Protein AF-A0A946GRM5-F1 (afdb_monomer)

Solvent-accessible surface area (backbone atoms only — not comparable to full-atom values): 4244 Å² total; per-residue (Å²): 133,87,78,87,83,82,76,79,79,76,73,79,73,50,66,67,58,56,51,50,53,49,51,54,51,52,48,53,50,51,52,51,50,50,50,50,53,51,60,70,63,56,48,73,69,60,39,45,75,71,69,45,53,70,67,58,55,56,55,57,64,68,38,78,90,75,112

Secondary structure (DSSP, 8-state):
--------------HHHHHHHHHHHHHHHHHHHHHHHHHHH--HHHHHHTT--HHHHHHHHTSGGG-

Mean predicted aligned error: 13.37 Å

pLDDT: mean 75.03, std 12.91, range [39.06, 94.12]

Radius of gyration: 24.21 Å; Cα contacts (8 Å, |Δi|>4): 10; chains: 1; bounding box: 38×48×60 Å

Nearest PDB structures (foldseek):
  1etq-assembly1_A  TM=3.620E-01  e=7.171E+00  Escherichia coli

Sequence (67 aa):
MSTLILQQKWDGLSFKQVLSSAATTIQLWMDRQHQRKQLAKLEASQLVDMGLNVNQVSQEIKKPFWK

Foldseek 3Di:
DDDDDPPVPPPDPPVVVVVVVVVVVVVVVVVVVVVVVVVVPCDPVNCVVVVHDPVVVVVVCPDPVND

Structure (mmCIF, N/CA/C/O backbone):
data_AF-A0A946GRM5-F1
#
_entry.id   AF-A0A946GRM5-F1
#
loop_
_atom_site.group_PDB
_ato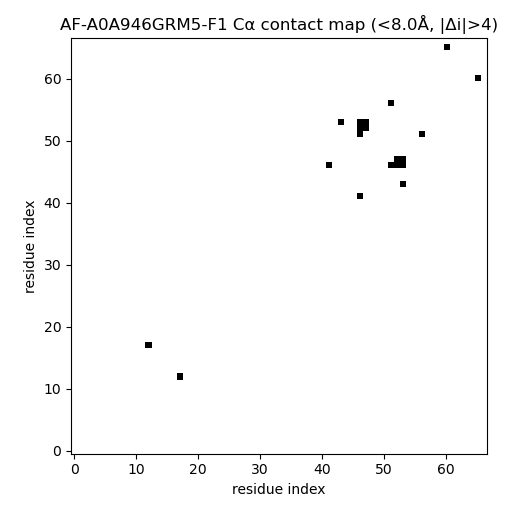m_site.id
_atom_site.type_symbol
_atom_site.label_atom_id
_atom_site.label_alt_id
_atom_site.label_comp_id
_atom_site.label_asym_id
_atom_site.label_entity_id
_atom_site.label_seq_id
_atom_site.pdbx_PDB_ins_code
_atom_site.Cartn_x
_atom_site.Cartn_y
_atom_site.Cartn_z
_atom_site.occupancy
_atom_site.B_iso_or_equiv
_atom_site.auth_seq_id
_atom_site.auth_comp_id
_atom_site.auth_asym_id
_atom_site.auth_atom_id
_atom_site.pdbx_PDB_model_num
ATOM 1 N N . MET A 1 1 ? 28.986 36.632 -38.205 1.00 39.06 1 MET A N 1
ATOM 2 C CA . MET A 1 1 ? 28.949 36.932 -36.761 1.00 39.06 1 MET A CA 1
ATOM 3 C C . MET A 1 1 ? 28.019 35.931 -36.104 1.00 39.06 1 MET A C 1
ATOM 5 O O . MET A 1 1 ? 26.888 35.803 -36.546 1.00 39.06 1 MET A O 1
ATOM 9 N N . SER A 1 2 ? 28.594 35.171 -35.172 1.00 45.03 2 SER A N 1
ATOM 10 C CA . SER A 1 2 ? 28.036 34.265 -34.158 1.00 45.03 2 SER A CA 1
ATOM 11 C C . SER A 1 2 ? 26.528 34.415 -33.900 1.00 45.03 2 SER A C 1
ATOM 13 O O . SER A 1 2 ? 26.059 35.531 -33.736 1.00 45.03 2 SER A O 1
ATOM 15 N N . THR A 1 3 ? 25.723 33.359 -33.815 1.00 50.03 3 THR A N 1
ATOM 16 C CA . THR A 1 3 ? 25.955 32.149 -33.017 1.00 50.03 3 THR A CA 1
ATOM 17 C C . THR A 1 3 ? 25.237 30.931 -33.610 1.00 50.03 3 THR A C 1
ATOM 19 O O . THR A 1 3 ? 24.013 30.847 -33.658 1.00 50.03 3 THR A O 1
ATOM 22 N N . LEU A 1 4 ? 26.032 29.929 -33.989 1.00 61.81 4 LEU A N 1
ATOM 23 C CA . LEU A 1 4 ? 25.648 28.534 -33.793 1.00 61.81 4 LEU A CA 1
ATOM 24 C C . LEU A 1 4 ? 25.454 28.288 -32.286 1.00 61.81 4 LEU A C 1
ATOM 26 O O . LEU A 1 4 ? 26.044 29.001 -31.477 1.00 61.81 4 LEU A O 1
ATOM 30 N N . ILE A 1 5 ? 24.725 27.221 -31.957 1.00 56.81 5 ILE A N 1
ATOM 31 C CA . ILE A 1 5 ? 24.518 26.597 -30.634 1.00 56.81 5 ILE A CA 1
ATOM 32 C C . ILE A 1 5 ? 23.085 26.777 -30.122 1.00 56.81 5 ILE A C 1
ATOM 34 O O . ILE A 1 5 ? 22.784 27.533 -29.206 1.00 56.81 5 ILE A O 1
ATOM 38 N N . LEU A 1 6 ? 22.206 25.937 -30.656 1.00 50.41 6 LEU A N 1
ATOM 39 C CA . LEU A 1 6 ? 21.294 25.192 -29.799 1.00 50.41 6 LEU A CA 1
ATOM 40 C C . LEU A 1 6 ? 21.506 23.720 -30.136 1.00 50.41 6 LEU A C 1
ATOM 42 O O . LEU A 1 6 ? 20.741 23.073 -30.844 1.00 50.41 6 LEU A O 1
ATOM 46 N N . GLN A 1 7 ? 22.660 23.229 -29.6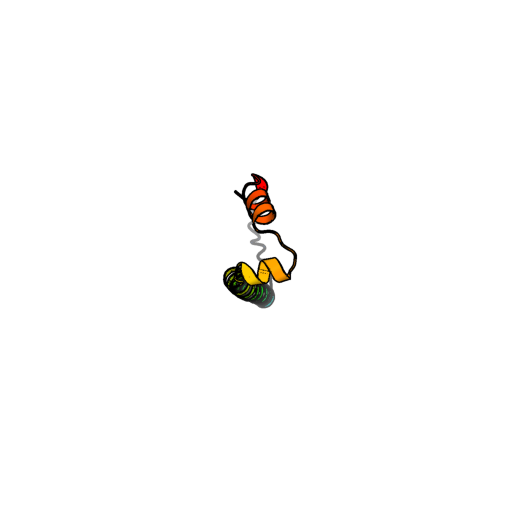83 1.00 57.09 7 GLN A N 1
ATOM 47 C CA . GLN A 1 7 ? 22.961 21.811 -29.594 1.00 57.09 7 GLN A CA 1
ATOM 48 C C . GLN A 1 7 ? 21.962 21.225 -28.595 1.00 57.09 7 GLN A C 1
ATOM 50 O O . GLN A 1 7 ? 22.179 21.232 -27.384 1.00 57.09 7 GLN A O 1
ATOM 55 N N . GLN A 1 8 ? 20.809 20.809 -29.111 1.00 59.47 8 GLN A N 1
ATOM 56 C CA . GLN A 1 8 ? 19.764 20.163 -28.342 1.00 59.47 8 GLN A CA 1
ATOM 57 C C . GLN A 1 8 ? 20.264 18.764 -27.991 1.00 59.47 8 GLN A C 1
ATOM 59 O O . GLN A 1 8 ? 20.118 17.797 -28.736 1.00 59.47 8 GLN A O 1
ATOM 64 N N . LYS A 1 9 ? 20.969 18.711 -26.866 1.00 58.19 9 LYS A N 1
ATOM 65 C CA . LYS A 1 9 ? 21.605 17.534 -26.301 1.00 58.19 9 LYS A CA 1
ATOM 66 C C . LYS A 1 9 ? 20.530 16.627 -25.694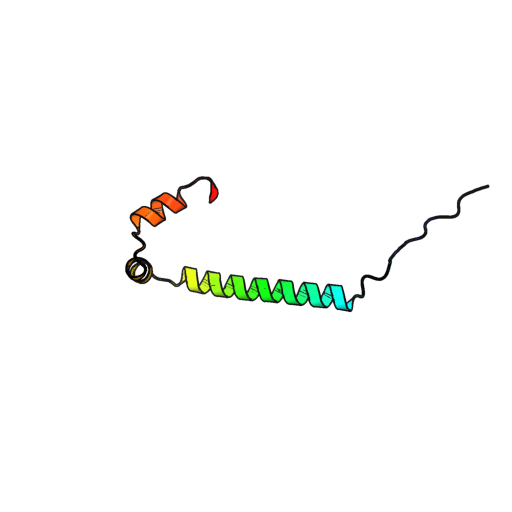 1.00 58.19 9 LYS A C 1
ATOM 68 O O . LYS A 1 9 ? 20.405 16.520 -24.479 1.00 58.19 9 LYS A O 1
ATO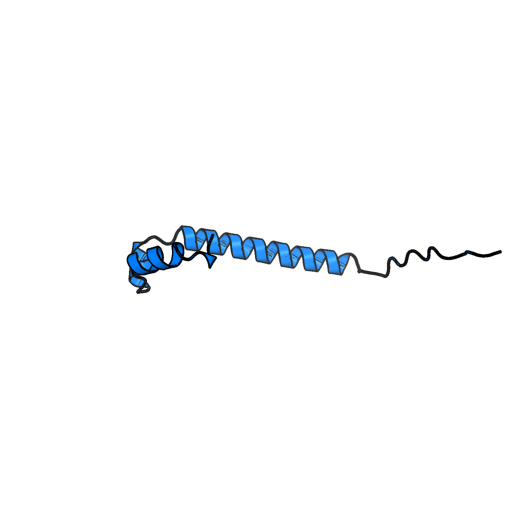M 73 N N . TRP A 1 10 ? 19.716 15.995 -26.537 1.00 59.00 10 TRP A N 1
ATOM 74 C CA . TRP A 1 10 ? 18.918 14.840 -26.124 1.00 59.00 10 TRP A CA 1
ATOM 75 C C . TRP A 1 10 ? 19.823 13.614 -26.132 1.00 59.00 10 TRP A C 1
ATOM 77 O O . TRP A 1 10 ? 19.694 12.717 -26.964 1.00 59.00 10 TRP A O 1
ATOM 87 N N . ASP A 1 11 ? 20.793 13.609 -25.222 1.00 63.81 11 ASP A N 1
ATOM 88 C CA . ASP A 1 11 ? 21.606 12.429 -24.986 1.00 63.81 11 ASP A CA 1
ATOM 89 C C . ASP A 1 11 ? 20.698 11.342 -24.410 1.00 63.81 11 ASP A C 1
ATOM 91 O O . ASP A 1 11 ? 20.347 11.354 -23.234 1.00 63.81 11 ASP A O 1
ATOM 95 N N . GLY A 1 12 ? 20.285 10.416 -25.271 1.00 63.47 12 GLY A N 1
ATOM 96 C CA . GLY A 1 12 ? 20.460 8.987 -25.029 1.00 63.47 12 GLY A CA 1
ATOM 97 C C . GLY A 1 12 ? 19.983 8.409 -23.696 1.00 63.47 12 GLY A C 1
ATOM 98 O O . GLY A 1 12 ? 20.556 7.415 -23.257 1.00 63.47 12 GLY A O 1
ATOM 99 N N . LEU A 1 13 ? 18.932 8.937 -23.065 1.00 60.19 13 LEU A N 1
ATOM 100 C CA . LEU A 1 13 ? 18.165 8.150 -22.101 1.00 60.19 13 LEU A CA 1
ATOM 101 C C . LEU A 1 13 ? 17.431 7.089 -22.912 1.00 60.19 13 LEU A C 1
ATOM 103 O O . LEU A 1 13 ? 16.363 7.339 -23.470 1.00 60.19 13 LEU A O 1
ATOM 107 N N . SER A 1 14 ? 18.069 5.926 -23.056 1.00 65.50 14 SER A N 1
ATOM 108 C CA . SER A 1 14 ? 17.524 4.782 -23.776 1.00 65.50 14 SER A CA 1
ATOM 109 C C . SER A 1 14 ? 16.088 4.583 -23.309 1.00 65.50 14 SER A C 1
ATOM 111 O O . SER A 1 14 ? 15.849 4.280 -22.143 1.00 65.50 14 SER A O 1
ATOM 113 N N . PHE A 1 15 ? 15.121 4.792 -24.202 1.00 71.94 15 PHE A N 1
ATOM 114 C CA . PHE A 1 15 ? 13.689 4.727 -23.891 1.00 71.94 15 PHE A CA 1
ATOM 115 C C . PHE A 1 15 ? 13.321 3.433 -23.143 1.00 71.94 15 PHE A C 1
ATOM 117 O O . PHE A 1 15 ? 12.458 3.423 -22.269 1.00 71.94 15 PHE A O 1
ATOM 124 N N . LYS A 1 16 ? 14.069 2.355 -23.415 1.00 73.50 16 LYS A N 1
ATOM 125 C CA . LYS A 1 16 ? 13.988 1.070 -22.714 1.00 73.50 16 LYS A CA 1
ATOM 126 C C . LYS A 1 16 ? 14.289 1.174 -21.213 1.00 73.50 16 LYS A C 1
ATOM 128 O O . LYS A 1 16 ? 13.593 0.541 -20.432 1.00 73.50 16 LYS A O 1
ATOM 133 N N . GLN A 1 17 ? 15.285 1.963 -20.811 1.00 77.81 17 GLN A N 1
ATOM 134 C CA . GLN A 1 17 ? 15.676 2.173 -19.410 1.00 77.81 17 GLN A CA 1
ATOM 135 C C . GLN A 1 17 ? 14.646 3.008 -18.645 1.00 77.81 17 GLN A C 1
ATOM 137 O O . GLN A 1 17 ? 14.344 2.722 -17.486 1.00 77.81 17 GLN A O 1
ATOM 142 N N . VAL A 1 18 ? 14.080 4.030 -19.291 1.00 81.75 18 VAL A N 1
ATOM 143 C CA . VAL A 1 18 ? 13.003 4.834 -18.695 1.00 81.75 18 VAL A CA 1
ATOM 144 C C . VAL A 1 18 ? 11.750 3.979 -18.531 1.00 81.75 18 VAL A C 1
ATOM 146 O O . VAL A 1 18 ? 11.156 3.964 -17.457 1.00 81.75 18 VAL A O 1
ATOM 149 N N . LEU A 1 19 ? 11.397 3.195 -19.553 1.00 82.94 19 LEU A N 1
ATOM 150 C CA .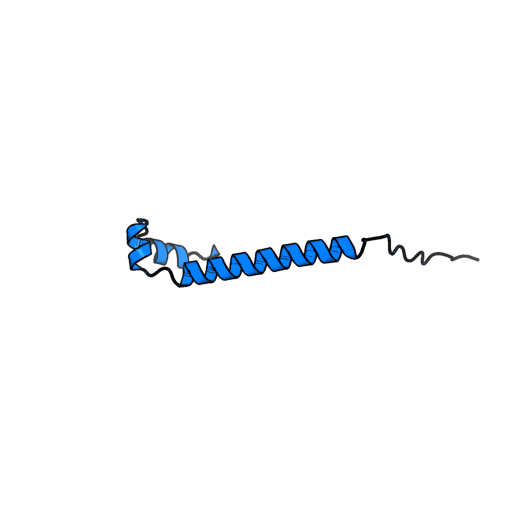 LEU A 1 19 ? 10.255 2.289 -19.503 1.00 82.94 19 LEU A CA 1
ATOM 151 C C . LEU A 1 19 ? 10.435 1.188 -18.449 1.00 82.94 19 LEU A C 1
ATOM 153 O O . LEU A 1 19 ? 9.504 0.919 -17.695 1.00 82.94 19 LEU A O 1
ATOM 157 N N . SER A 1 20 ? 11.625 0.586 -18.343 1.00 81.38 20 SER A N 1
ATOM 158 C CA . SER A 1 20 ? 11.898 -0.426 -17.317 1.00 81.38 20 SER A CA 1
ATOM 159 C C . SER A 1 20 ? 11.829 0.163 -15.910 1.00 81.38 20 SER A C 1
ATOM 161 O O . SER A 1 20 ? 11.263 -0.458 -15.018 1.00 81.38 20 SER A O 1
ATOM 163 N N . SER A 1 21 ? 12.347 1.377 -15.712 1.00 84.19 21 SER A N 1
ATOM 164 C CA . SER A 1 21 ? 12.294 2.068 -14.415 1.00 84.19 21 SER A CA 1
ATOM 165 C C . SER A 1 21 ? 10.870 2.500 -14.046 1.00 84.19 21 SER A C 1
ATOM 167 O O . SER A 1 21 ? 10.472 2.456 -12.882 1.00 84.19 21 SER A O 1
ATOM 169 N N . ALA A 1 22 ? 10.066 2.891 -15.035 1.00 86.25 22 ALA A N 1
ATOM 170 C CA . ALA A 1 22 ? 8.649 3.165 -14.832 1.00 86.25 22 ALA A CA 1
ATOM 171 C C . ALA A 1 22 ? 7.888 1.884 -14.455 1.00 86.25 22 ALA A C 1
ATOM 173 O O . ALA A 1 22 ? 7.103 1.900 -13.509 1.00 86.25 22 ALA A O 1
ATOM 174 N N . ALA A 1 23 ? 8.162 0.763 -15.129 1.00 90.56 23 ALA A N 1
ATOM 175 C CA . ALA A 1 23 ? 7.540 -0.523 -14.826 1.00 90.56 23 ALA A CA 1
ATOM 176 C C . ALA A 1 23 ? 7.862 -1.003 -13.401 1.00 90.56 23 ALA A C 1
ATOM 178 O O . ALA A 1 23 ? 6.950 -1.391 -12.671 1.00 90.56 23 ALA A O 1
ATOM 179 N N . THR A 1 24 ? 9.122 -0.906 -12.960 1.00 90.75 24 THR A N 1
ATOM 180 C CA . THR A 1 24 ? 9.499 -1.257 -11.578 1.00 90.75 24 THR A CA 1
ATOM 181 C C . THR A 1 24 ? 8.825 -0.348 -10.554 1.00 90.75 24 THR A C 1
ATOM 183 O O . THR A 1 24 ? 8.368 -0.816 -9.513 1.00 90.75 24 THR A O 1
ATOM 186 N N . THR A 1 25 ? 8.694 0.944 -10.858 1.00 92.38 25 THR A N 1
ATOM 187 C CA . THR A 1 25 ? 7.995 1.901 -9.989 1.00 92.38 25 THR A CA 1
ATOM 188 C C . THR A 1 25 ? 6.510 1.5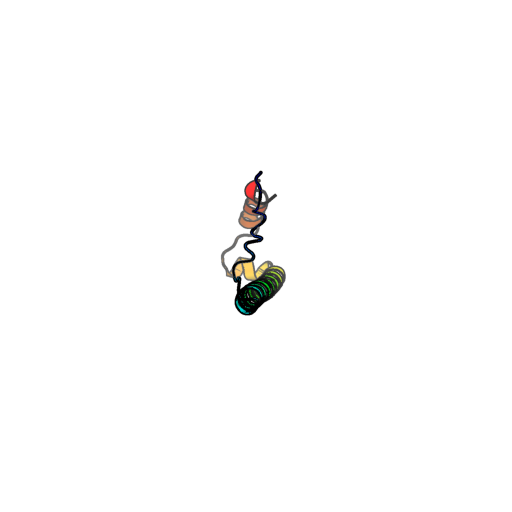63 -9.859 1.00 92.38 25 THR A C 1
ATOM 190 O O . THR A 1 25 ? 5.974 1.558 -8.750 1.00 92.38 25 THR A O 1
ATOM 193 N N . ILE A 1 26 ? 5.849 1.222 -10.968 1.00 93.12 26 ILE A N 1
ATOM 194 C CA . ILE A 1 26 ? 4.438 0.811 -10.978 1.00 93.12 26 ILE A CA 1
ATOM 195 C C . ILE A 1 26 ? 4.249 -0.477 -10.173 1.00 93.12 26 ILE A C 1
ATOM 197 O O . ILE A 1 26 ? 3.327 -0.556 -9.362 1.00 93.12 26 ILE A O 1
ATOM 201 N N . GLN A 1 27 ? 5.138 -1.458 -10.336 1.00 93.44 27 GLN A N 1
ATOM 202 C CA . GLN A 1 27 ? 5.090 -2.698 -9.565 1.00 93.44 27 GLN A CA 1
ATOM 203 C C . GLN A 1 27 ? 5.213 -2.428 -8.059 1.00 93.44 27 GLN A C 1
ATOM 205 O O . GLN A 1 27 ? 4.376 -2.884 -7.283 1.00 93.44 27 GLN A O 1
ATOM 210 N N . LEU A 1 28 ? 6.167 -1.587 -7.647 1.00 94.12 28 LEU A N 1
ATOM 211 C CA . LEU A 1 28 ? 6.300 -1.172 -6.247 1.00 94.12 28 LEU A CA 1
ATOM 212 C C . LEU A 1 28 ? 5.037 -0.484 -5.720 1.00 94.12 28 LEU A C 1
ATOM 214 O O . LEU A 1 28 ? 4.674 -0.658 -4.556 1.00 94.12 28 LEU A O 1
ATOM 218 N N . TRP A 1 29 ? 4.359 0.316 -6.543 1.00 93.38 29 TRP A N 1
ATOM 219 C CA . TRP A 1 29 ? 3.097 0.935 -6.146 1.00 93.38 29 TRP A CA 1
ATOM 220 C C . TRP A 1 29 ? 1.992 -0.098 -5.964 1.00 93.38 29 TRP A C 1
ATOM 222 O O . TRP A 1 29 ? 1.259 -0.012 -4.980 1.00 93.38 29 TRP A O 1
ATOM 232 N N . MET A 1 30 ? 1.890 -1.087 -6.851 1.00 92.00 30 MET A N 1
ATOM 233 C CA . MET A 1 30 ? 0.922 -2.177 -6.719 1.00 92.00 30 MET A CA 1
ATOM 234 C C . MET A 1 30 ? 1.159 -2.991 -5.447 1.00 92.00 30 MET A C 1
ATOM 236 O O . MET A 1 30 ? 0.213 -3.202 -4.685 1.00 92.00 30 MET A O 1
ATOM 240 N N . ASP A 1 31 ? 2.408 -3.362 -5.169 1.00 90.88 31 ASP A N 1
ATOM 241 C CA . ASP A 1 31 ? 2.778 -4.114 -3.968 1.00 90.88 31 ASP A CA 1
ATOM 242 C C . ASP A 1 31 ? 2.433 -3.326 -2.702 1.00 90.88 31 ASP A C 1
ATOM 244 O O . ASP A 1 31 ? 1.766 -3.836 -1.800 1.00 90.88 31 ASP A O 1
ATOM 248 N N . ARG A 1 32 ? 2.780 -2.034 -2.662 1.00 90.94 32 ARG A N 1
ATOM 249 C CA . ARG A 1 32 ? 2.436 -1.153 -1.535 1.00 90.94 32 ARG A CA 1
ATOM 250 C C . ARG A 1 32 ? 0.930 -0.986 -1.366 1.00 90.94 32 ARG A C 1
ATOM 252 O O . ARG A 1 32 ? 0.448 -0.936 -0.238 1.00 90.94 32 ARG A O 1
ATOM 259 N N . GLN A 1 33 ? 0.170 -0.886 -2.456 1.00 89.56 33 GLN A N 1
ATOM 260 C CA . GLN A 1 33 ? -1.291 -0.818 -2.389 1.00 89.56 33 GLN A CA 1
ATOM 261 C C . GLN A 1 33 ? -1.887 -2.126 -1.866 1.00 89.56 33 GLN A C 1
ATOM 263 O O . GLN A 1 33 ? -2.808 -2.093 -1.050 1.00 89.56 33 GLN A O 1
ATOM 268 N N . HIS A 1 34 ? -1.352 -3.274 -2.283 1.00 87.94 34 HIS A N 1
ATOM 269 C CA . HIS A 1 34 ? -1.771 -4.576 -1.777 1.00 87.94 34 HIS A CA 1
ATOM 270 C C . HIS A 1 34 ? -1.487 -4.710 -0.277 1.00 87.94 34 HIS A C 1
ATOM 272 O O . HIS A 1 34 ? -2.399 -5.016 0.490 1.00 87.94 34 HIS A O 1
ATOM 278 N N . GLN A 1 35 ? -0.272 -4.371 0.157 1.00 87.44 35 GLN A N 1
ATOM 279 C CA . GLN A 1 35 ? 0.121 -4.359 1.567 1.00 87.44 35 GLN A CA 1
ATOM 280 C C . GLN A 1 35 ? -0.762 -3.422 2.396 1.00 87.44 35 GLN A C 1
ATOM 282 O O . GLN A 1 35 ? -1.263 -3.813 3.442 1.00 87.44 35 GLN A O 1
ATOM 287 N N . ARG A 1 36 ? -1.041 -2.203 1.916 1.00 85.88 36 ARG A N 1
ATOM 288 C CA . ARG A 1 36 ? -1.949 -1.268 2.602 1.00 85.88 36 ARG A CA 1
ATOM 289 C C . ARG A 1 36 ? -3.366 -1.814 2.722 1.00 85.88 36 ARG A C 1
ATOM 291 O O . ARG A 1 36 ? -3.981 -1.649 3.767 1.00 85.88 36 ARG A O 1
ATOM 298 N N . LYS A 1 37 ? -3.881 -2.487 1.689 1.00 84.19 37 LYS A N 1
ATOM 299 C CA . LYS A 1 37 ? -5.186 -3.161 1.755 1.00 84.19 37 LYS A CA 1
ATOM 300 C C . LYS A 1 37 ? -5.184 -4.310 2.760 1.00 84.19 37 LYS A C 1
ATOM 302 O O . LYS A 1 37 ? -6.185 -4.495 3.438 1.00 84.19 37 LYS A O 1
ATOM 307 N N . GLN A 1 38 ? -4.097 -5.072 2.859 1.00 84.12 38 GLN A N 1
ATOM 308 C CA . GLN A 1 38 ? -3.954 -6.126 3.866 1.00 84.12 38 GLN A CA 1
ATOM 309 C C . GLN A 1 38 ? -3.898 -5.539 5.281 1.00 84.12 38 GLN A C 1
ATOM 311 O O . GLN A 1 38 ? -4.640 -5.985 6.146 1.00 84.12 38 GLN A O 1
ATOM 316 N N . LEU A 1 39 ? -3.108 -4.483 5.490 1.00 80.38 39 LEU A N 1
ATOM 317 C CA . LEU A 1 39 ? -3.028 -3.758 6.761 1.00 80.38 39 LEU A CA 1
ATOM 318 C C . LEU A 1 39 ? -4.357 -3.096 7.149 1.00 80.38 39 LEU A C 1
ATOM 320 O O . LEU A 1 39 ? -4.707 -3.079 8.318 1.00 80.38 39 LEU A O 1
ATOM 324 N N . ALA A 1 40 ? -5.129 -2.590 6.186 1.00 78.06 40 ALA A N 1
ATOM 325 C CA . ALA A 1 40 ? -6.462 -2.044 6.447 1.00 78.06 40 ALA A CA 1
ATOM 326 C C . ALA A 1 40 ? -7.501 -3.127 6.787 1.00 78.06 40 ALA A C 1
ATOM 328 O O . ALA A 1 40 ? -8.511 -2.827 7.416 1.00 78.06 40 ALA A O 1
ATOM 329 N N . LYS A 1 41 ? -7.274 -4.371 6.346 1.00 77.50 41 LYS A N 1
ATOM 330 C CA . LYS A 1 41 ? -8.120 -5.533 6.653 1.00 77.50 41 LYS A CA 1
ATOM 331 C C . LYS A 1 41 ? -7.736 -6.236 7.954 1.00 77.50 41 LYS A C 1
ATOM 333 O O . LYS A 1 41 ? -8.489 -7.100 8.388 1.00 77.50 41 LYS A O 1
ATOM 338 N N . LEU A 1 42 ? -6.585 -5.907 8.539 1.00 72.50 42 LEU A N 1
ATOM 339 C CA . LEU A 1 42 ? -6.197 -6.408 9.851 1.00 72.50 42 LEU A CA 1
ATOM 340 C C . LEU A 1 42 ? -7.195 -5.875 10.882 1.00 72.50 42 LEU A C 1
ATOM 342 O O . LEU A 1 42 ? -7.239 -4.678 11.169 1.00 72.50 42 LEU A O 1
ATOM 346 N N . GLU A 1 43 ? -8.033 -6.771 11.397 1.00 66.44 43 GLU A N 1
ATOM 347 C CA . GLU A 1 43 ? -8.991 -6.433 12.442 1.00 66.44 43 GLU A CA 1
ATOM 348 C C . GLU A 1 43 ? -8.271 -6.078 13.747 1.00 66.44 43 GLU A C 1
ATOM 350 O O . GLU A 1 43 ? -7.184 -6.575 14.047 1.00 66.44 43 GLU A O 1
ATOM 355 N N . ALA A 1 44 ? -8.906 -5.235 14.564 1.00 64.06 44 ALA A N 1
ATOM 356 C CA . ALA A 1 44 ? -8.357 -4.798 15.846 1.00 64.06 44 ALA A CA 1
ATOM 357 C C . ALA A 1 44 ? -8.019 -5.967 16.795 1.00 64.06 44 ALA A C 1
ATOM 359 O O . ALA A 1 44 ? -7.116 -5.840 17.616 1.00 64.06 44 ALA A O 1
ATOM 360 N N . SER A 1 45 ? -8.699 -7.107 16.652 1.00 59.69 45 SER A N 1
ATOM 361 C CA . SER A 1 45 ? -8.415 -8.360 17.362 1.00 59.69 45 SER A CA 1
ATOM 362 C C . SER A 1 45 ? -7.026 -8.920 17.031 1.00 59.69 45 SER A C 1
ATOM 364 O O . SER A 1 45 ? -6.273 -9.270 17.932 1.00 59.69 45 SER A O 1
ATOM 366 N N . GLN A 1 46 ? -6.635 -8.904 15.757 1.00 68.81 46 GLN A N 1
ATOM 367 C CA . GLN A 1 46 ? -5.322 -9.375 15.308 1.00 68.81 46 GLN A CA 1
ATOM 368 C C . GLN A 1 46 ? -4.185 -8.434 15.725 1.00 68.81 46 GLN A C 1
ATOM 370 O O . GLN A 1 46 ? -3.053 -8.870 15.911 1.00 68.81 46 GLN A O 1
ATOM 375 N N . LEU A 1 47 ? -4.476 -7.142 15.905 1.00 68.19 47 LEU A N 1
ATOM 376 C CA . LEU A 1 47 ? -3.511 -6.190 16.463 1.00 68.19 47 LEU A CA 1
ATOM 377 C C . LEU A 1 47 ? -3.221 -6.489 17.941 1.00 68.19 47 LEU A C 1
ATOM 379 O O . LEU A 1 47 ? -2.069 -6.392 18.363 1.00 68.19 47 LEU A O 1
ATOM 383 N N . VAL A 1 48 ? -4.233 -6.912 18.706 1.00 67.38 48 VAL A N 1
ATOM 384 C CA . VAL A 1 48 ? -4.055 -7.349 20.100 1.00 67.38 48 VAL A CA 1
ATOM 385 C C . VAL A 1 48 ? -3.170 -8.596 20.175 1.00 67.38 48 VAL A C 1
ATOM 387 O O . VAL A 1 48 ? -2.272 -8.636 21.015 1.00 67.38 48 VAL A O 1
ATOM 390 N N . ASP A 1 49 ? -3.340 -9.557 19.261 1.00 69.50 49 ASP A N 1
ATOM 391 C CA . ASP A 1 49 ? -2.491 -10.760 19.184 1.00 69.50 49 ASP A CA 1
ATOM 392 C C . ASP A 1 49 ? -1.023 -10.435 18.854 1.00 69.50 49 ASP A C 1
ATOM 394 O O . ASP A 1 49 ? -0.107 -11.127 19.296 1.00 69.50 49 ASP A O 1
ATOM 398 N N . MET A 1 50 ? -0.771 -9.338 18.131 1.00 73.12 50 MET A N 1
ATOM 399 C CA . MET A 1 50 ? 0.577 -8.806 17.885 1.00 73.12 50 MET A CA 1
ATOM 400 C C . MET A 1 50 ? 1.157 -8.036 19.087 1.00 73.12 50 MET A C 1
ATOM 402 O O . MET A 1 50 ? 2.245 -7.467 18.988 1.00 73.12 50 MET A O 1
ATOM 406 N N . GLY A 1 51 ? 0.443 -7.988 20.216 1.00 73.12 51 GLY A N 1
ATOM 407 C CA . GLY A 1 51 ? 0.832 -7.245 21.415 1.00 73.12 51 GLY A CA 1
ATOM 408 C C . GLY A 1 51 ? 0.624 -5.733 21.301 1.00 73.12 51 GLY A C 1
ATOM 409 O O . GLY A 1 51 ? 1.102 -4.986 22.156 1.00 73.12 51 GLY A O 1
ATOM 410 N N . LEU A 1 52 ? -0.078 -5.258 20.266 1.00 73.06 52 LEU A N 1
ATOM 411 C CA . LEU A 1 52 ? -0.379 -3.841 20.087 1.00 73.06 52 LEU A CA 1
ATOM 412 C C . LEU A 1 52 ? -1.647 -3.485 20.863 1.00 73.06 52 LEU A C 1
ATOM 414 O O . LEU A 1 52 ? -2.757 -3.898 20.532 1.00 73.06 52 LEU A O 1
ATOM 418 N N . ASN A 1 53 ? -1.492 -2.666 21.902 1.00 74.19 53 ASN A N 1
ATOM 419 C CA . ASN A 1 53 ? -2.627 -2.137 22.645 1.00 74.19 53 ASN A CA 1
ATOM 420 C C . ASN A 1 53 ? -3.306 -1.016 21.836 1.00 74.19 53 ASN A C 1
ATOM 422 O O . ASN A 1 53 ? -2.661 -0.034 21.461 1.00 74.19 53 ASN A O 1
ATOM 426 N N . VAL A 1 54 ? -4.623 -1.119 21.626 1.00 72.81 54 VAL A N 1
ATOM 427 C CA . VAL A 1 54 ? -5.445 -0.120 20.910 1.00 72.81 54 VAL A CA 1
ATOM 428 C C . VAL A 1 54 ? -5.235 1.301 21.453 1.00 72.81 54 VAL A C 1
ATOM 430 O O . VAL A 1 54 ? -5.200 2.265 20.686 1.00 72.81 54 VAL A O 1
ATOM 433 N N . ASN A 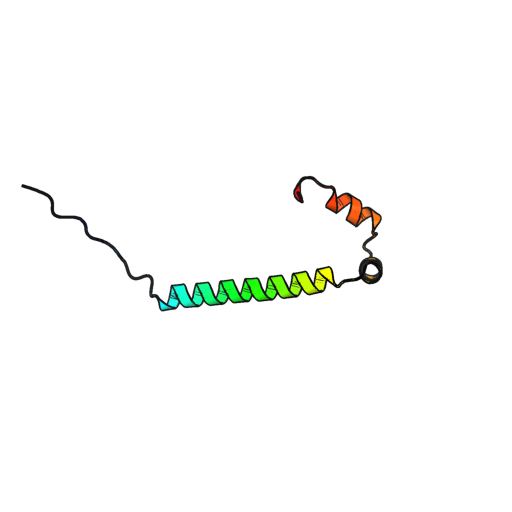1 55 ? -5.014 1.447 22.764 1.00 76.12 55 ASN A N 1
ATOM 434 C CA . ASN A 1 55 ? -4.739 2.743 23.387 1.00 76.12 55 ASN A CA 1
ATOM 435 C C . ASN A 1 55 ? -3.397 3.345 22.946 1.00 76.12 55 ASN A C 1
ATOM 437 O O . ASN A 1 55 ? -3.327 4.549 22.703 1.00 76.12 55 ASN A O 1
ATOM 441 N N . GLN A 1 56 ? -2.352 2.526 22.801 1.00 80.50 56 GLN A N 1
ATOM 442 C CA . GLN A 1 56 ? -1.047 2.978 22.308 1.00 80.50 56 GLN A CA 1
ATOM 443 C C . GLN A 1 56 ? -1.139 3.374 20.833 1.00 80.50 56 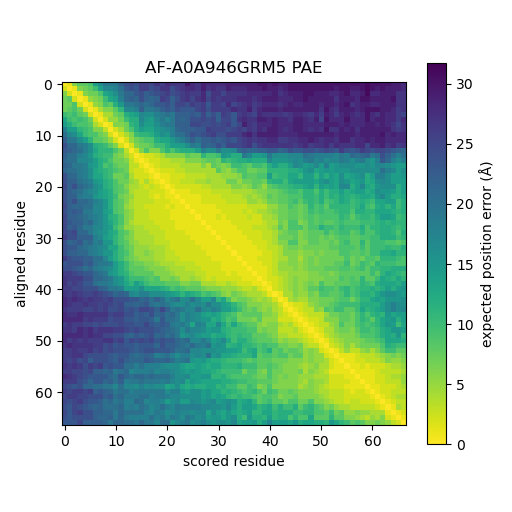GLN A C 1
ATOM 445 O O . GLN A 1 56 ? -0.680 4.449 20.462 1.00 80.50 56 GLN A O 1
ATOM 450 N N . VAL A 1 57 ? -1.826 2.576 20.011 1.00 78.50 57 VAL A N 1
ATOM 451 C CA . VAL A 1 57 ? -2.066 2.898 18.594 1.00 78.50 57 VAL A CA 1
ATOM 452 C C . VAL A 1 57 ? -2.823 4.226 18.451 1.00 78.50 57 VAL A C 1
ATOM 454 O O . VAL A 1 57 ? -2.435 5.079 17.656 1.00 78.50 57 VAL A O 1
ATOM 457 N N . SER A 1 58 ? -3.855 4.458 19.267 1.00 79.50 58 SER A N 1
ATOM 458 C CA . SER A 1 58 ? -4.611 5.720 19.279 1.00 79.50 58 SER A CA 1
ATOM 459 C C . SER A 1 58 ? -3.750 6.928 19.670 1.00 79.50 58 SER A C 1
ATOM 461 O O . SER A 1 58 ? -3.902 8.012 19.103 1.00 79.50 58 SER A O 1
ATOM 463 N N . GLN A 1 59 ? -2.823 6.762 20.617 1.00 83.06 59 GLN A N 1
ATOM 464 C CA . GLN A 1 59 ? -1.876 7.815 20.998 1.00 83.06 59 GLN A CA 1
ATOM 465 C C . GLN A 1 59 ? -0.853 8.097 19.891 1.00 83.06 59 GLN A C 1
ATOM 467 O O . GLN A 1 59 ? -0.557 9.260 19.620 1.00 83.06 59 GLN A O 1
ATOM 472 N N . GLU A 1 60 ? -0.359 7.058 19.220 1.00 83.06 60 GLU A N 1
ATOM 473 C CA . GLU A 1 60 ? 0.567 7.173 18.091 1.00 83.06 60 GLU A CA 1
ATOM 474 C C . GLU A 1 60 ? -0.070 7.893 16.893 1.00 83.06 60 GLU A C 1
ATOM 476 O O . GLU A 1 60 ? 0.526 8.832 16.368 1.00 83.06 60 GLU A O 1
ATOM 481 N N . ILE A 1 61 ? -1.308 7.543 16.516 1.00 82.62 61 ILE A N 1
ATOM 482 C CA . ILE A 1 61 ? -2.048 8.193 15.413 1.00 82.62 61 ILE A CA 1
ATOM 483 C C . ILE A 1 61 ? -2.237 9.696 15.667 1.00 82.62 61 ILE A C 1
ATOM 485 O O . ILE A 1 61 ? -2.250 10.495 14.733 1.00 82.62 61 ILE A O 1
ATOM 489 N N . LYS A 1 62 ? 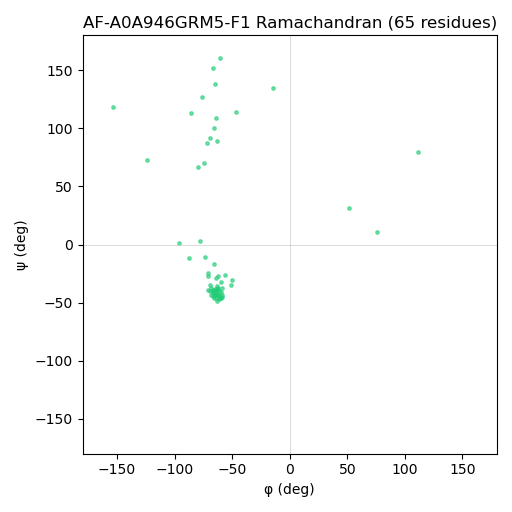-2.366 10.108 16.932 1.00 82.81 62 LYS A N 1
ATOM 490 C CA . LYS A 1 62 ? -2.534 11.521 17.302 1.00 82.81 62 LYS A CA 1
ATOM 491 C C . LYS A 1 62 ? -1.252 12.348 17.171 1.00 82.81 62 LYS A C 1
ATOM 493 O O . LYS A 1 62 ? -1.334 13.575 17.278 1.00 82.81 62 LYS A O 1
ATOM 498 N N . LYS A 1 63 ? -0.082 11.733 16.959 1.00 83.56 63 LYS A N 1
ATOM 499 C CA . LYS A 1 63 ? 1.176 12.477 16.820 1.00 83.56 63 LYS A CA 1
ATOM 500 C C . LYS A 1 63 ? 1.140 13.360 15.563 1.00 83.56 63 LYS A C 1
ATOM 502 O O . LYS A 1 63 ? 0.718 12.902 14.503 1.00 83.56 63 LYS A O 1
ATOM 507 N N . PRO A 1 64 ? 1.632 14.609 15.643 1.00 80.25 64 PRO A N 1
ATOM 508 C CA . PRO A 1 64 ? 1.546 15.575 14.544 1.00 80.25 64 PRO A CA 1
ATOM 509 C C . PRO A 1 64 ? 2.356 15.173 13.307 1.00 80.25 64 PRO A C 1
ATOM 511 O O . PRO A 1 64 ? 2.106 15.707 12.238 1.00 80.25 64 PRO A O 1
ATOM 514 N N . PHE A 1 65 ? 3.291 14.228 13.441 1.00 78.44 65 PHE A N 1
ATOM 515 C CA . PHE A 1 65 ? 4.051 13.668 12.323 1.00 78.44 65 PHE A CA 1
ATOM 516 C C . PHE A 1 65 ? 3.171 12.937 11.291 1.00 78.44 65 PHE A C 1
ATOM 518 O O . PHE A 1 65 ? 3.548 12.857 10.128 1.00 78.44 65 PHE A O 1
ATOM 525 N N . TRP A 1 66 ? 2.020 12.394 11.708 1.00 71.69 66 TRP A N 1
ATOM 526 C CA . TRP A 1 66 ? 1.141 11.581 10.856 1.00 71.69 66 TRP A CA 1
ATOM 527 C C . TRP A 1 66 ? -0.023 12.359 10.218 1.00 71.69 66 TRP A C 1
ATOM 529 O O . TRP A 1 66 ? -0.842 11.746 9.532 1.00 71.69 66 TRP A O 1
ATOM 539 N N . LYS A 1 67 ? -0.121 13.672 10.462 1.00 57.56 67 LYS A N 1
ATOM 540 C CA . LYS A 1 67 ? -1.053 14.574 9.764 1.00 57.56 67 LYS A CA 1
ATOM 541 C C . LYS A 1 67 ? -0.428 15.077 8.471 1.00 57.56 67 LYS A C 1
ATOM 543 O O . LYS A 1 67 ? -1.190 15.207 7.491 1.00 57.56 67 LYS A O 1
#